Protein AF-A0ABD0MSA4-F1 (afdb_monomer)

Organism: Cirrhinus mrigala (NCBI:txid683832)

Foldseek 3Di:
DQDPVNVVVVVVVVVDDDKDWDWDPDDDDDPPDDDDIDIDIPDDCVVDKDWDWDDDPPGDIDGDDID

Mean predicted aligned error: 6.8 Å

Radius of gyration: 19.78 Å; Cα contacts (8 Å, |Δi|>4): 49; chains: 1; bounding box: 59×39×25 Å

Structure (mmCIF, N/CA/C/O backbone):
data_AF-A0ABD0MSA4-F1
#
_entry.id   AF-A0ABD0MSA4-F1
#
loop_
_atom_site.group_PDB
_atom_site.id
_atom_site.type_symbol
_atom_site.label_atom_id
_atom_site.label_alt_id
_atom_site.label_comp_id
_atom_site.label_asym_id
_atom_site.label_entity_id
_atom_site.label_seq_id
_atom_site.pdbx_PDB_ins_code
_atom_site.Cartn_x
_atom_site.Cartn_y
_atom_site.Cartn_z
_atom_site.occupancy
_atom_site.B_iso_or_equiv
_atom_site.auth_seq_id
_atom_site.auth_comp_id
_atom_site.auth_asym_id
_atom_site.auth_atom_id
_atom_site.pdbx_PDB_model_num
ATOM 1 N N . MET A 1 1 ? 41.941 -17.886 8.327 1.00 70.06 1 MET A N 1
ATOM 2 C CA . MET A 1 1 ? 40.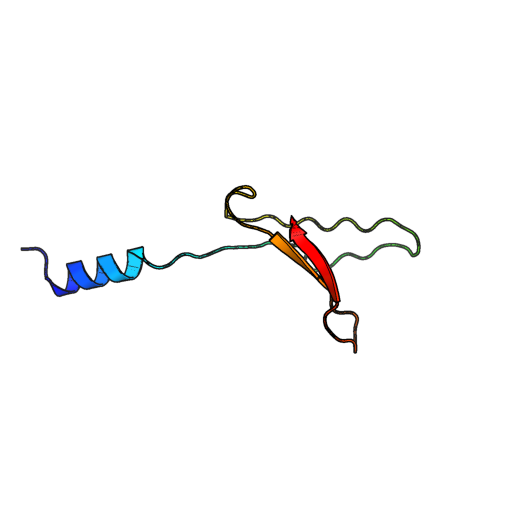878 -18.911 8.235 1.00 70.06 1 MET A CA 1
ATOM 3 C C . MET A 1 1 ? 39.576 -18.238 8.632 1.00 70.06 1 MET A C 1
ATOM 5 O O . MET A 1 1 ? 39.506 -17.726 9.740 1.00 70.06 1 MET A O 1
ATOM 9 N N . ILE A 1 2 ? 38.604 -18.130 7.726 1.00 72.56 2 ILE A N 1
ATOM 10 C CA . ILE A 1 2 ? 37.287 -17.564 8.055 1.00 72.56 2 ILE A CA 1
ATOM 11 C C . ILE A 1 2 ? 36.516 -18.663 8.797 1.00 72.56 2 ILE A C 1
A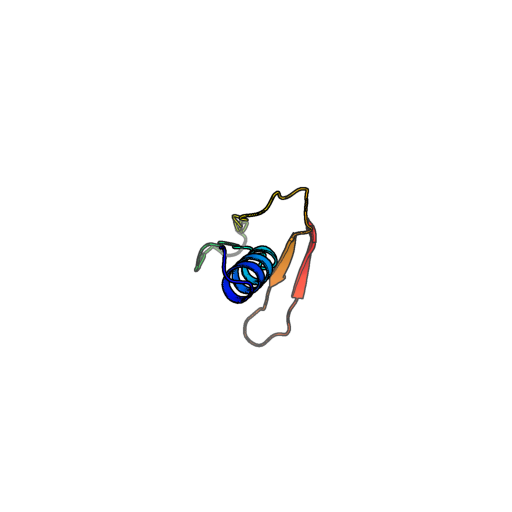TOM 13 O O . ILE A 1 2 ? 36.451 -19.787 8.309 1.00 72.56 2 ILE A O 1
ATOM 17 N N . SER A 1 3 ? 36.018 -18.372 10.000 1.00 90.19 3 SER A N 1
ATOM 18 C CA . SER A 1 3 ? 35.305 -19.354 10.830 1.00 90.19 3 SER A CA 1
ATOM 19 C C . SER A 1 3 ? 34.052 -19.862 10.113 1.00 90.19 3 SER A C 1
ATOM 21 O O . SER A 1 3 ? 33.275 -19.058 9.600 1.00 90.19 3 SER A O 1
ATOM 23 N N . SER A 1 4 ? 33.812 -21.175 10.115 1.00 82.81 4 SER A N 1
ATOM 24 C CA . SER A 1 4 ? 32.595 -21.768 9.539 1.00 82.81 4 SER A CA 1
ATOM 25 C C . SER A 1 4 ? 31.323 -21.181 10.157 1.00 82.81 4 SER A C 1
ATOM 27 O O . SER A 1 4 ? 30.340 -20.966 9.455 1.00 82.81 4 SER A O 1
ATOM 29 N N . SER A 1 5 ? 31.362 -20.832 11.447 1.00 83.31 5 SER A N 1
ATOM 30 C CA . SER A 1 5 ? 30.262 -20.145 12.131 1.00 83.31 5 SER A CA 1
ATOM 31 C C . SER A 1 5 ? 30.022 -18.735 11.582 1.00 83.31 5 SER A C 1
ATOM 33 O O . SER A 1 5 ? 28.877 -18.308 11.483 1.00 83.31 5 SER A O 1
ATOM 35 N N . LEU A 1 6 ? 31.084 -18.022 11.184 1.00 83.75 6 LEU A N 1
ATOM 36 C CA . LEU A 1 6 ? 30.980 -16.701 10.557 1.00 83.75 6 LEU A CA 1
ATOM 37 C C . LEU A 1 6 ? 30.400 -16.807 9.139 1.00 83.75 6 LEU A C 1
ATOM 39 O O . LEU A 1 6 ? 29.560 -15.995 8.769 1.00 83.75 6 LEU A O 1
ATOM 43 N N . VAL A 1 7 ? 30.791 -17.828 8.371 1.00 85.56 7 VAL A N 1
ATOM 44 C CA . VAL A 1 7 ? 30.223 -18.092 7.036 1.00 85.56 7 VAL A CA 1
ATOM 45 C C . VAL A 1 7 ? 28.731 -18.427 7.129 1.00 85.56 7 VAL A C 1
ATOM 47 O O . VAL A 1 7 ? 27.933 -17.870 6.379 1.00 85.56 7 VAL A O 1
ATOM 50 N N . LEU A 1 8 ? 28.342 -19.283 8.080 1.00 81.69 8 LEU A N 1
ATOM 51 C CA . LEU A 1 8 ? 26.939 -19.629 8.326 1.00 81.69 8 LEU A CA 1
ATOM 52 C C . LEU A 1 8 ? 26.114 -18.404 8.746 1.00 81.69 8 LEU A C 1
ATOM 54 O O . LEU A 1 8 ? 25.017 -18.210 8.232 1.00 81.69 8 LEU A O 1
ATOM 58 N N . LEU A 1 9 ? 26.646 -17.545 9.620 1.00 81.19 9 LEU A N 1
ATOM 59 C CA . LEU A 1 9 ? 25.959 -16.322 10.044 1.00 81.19 9 LEU A CA 1
ATOM 60 C C . LEU A 1 9 ? 25.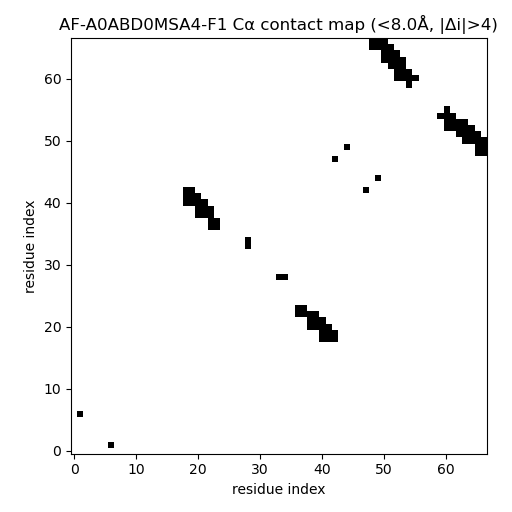725 -15.352 8.875 1.00 81.19 9 LEU A C 1
ATOM 62 O O . LEU A 1 9 ? 24.628 -14.817 8.733 1.00 81.19 9 LEU A O 1
ATOM 66 N N . LEU A 1 10 ? 26.729 -15.153 8.015 1.00 81.75 10 LEU A N 1
ATOM 67 C CA . LEU A 1 10 ? 26.607 -14.291 6.834 1.00 81.75 10 LEU A CA 1
ATOM 68 C C . LEU A 1 10 ? 25.574 -14.831 5.831 1.00 81.75 10 LEU A C 1
ATOM 70 O O . LEU A 1 10 ? 24.798 -14.049 5.288 1.00 81.75 10 LEU A O 1
ATOM 74 N N . ALA A 1 11 ? 25.517 -16.154 5.637 1.00 80.75 11 ALA A N 1
ATOM 75 C CA . ALA A 1 11 ? 24.527 -16.793 4.768 1.00 80.75 11 ALA A CA 1
ATOM 76 C C . ALA A 1 11 ? 23.084 -16.629 5.284 1.00 80.75 11 ALA A C 1
ATOM 78 O O . ALA A 1 11 ? 22.160 -16.447 4.493 1.00 80.75 11 ALA A O 1
ATOM 79 N N . VAL A 1 12 ? 22.886 -16.645 6.607 1.00 77.62 12 VAL A N 1
ATOM 80 C CA . VAL A 1 12 ? 21.567 -16.417 7.222 1.00 77.62 12 VAL A CA 1
ATOM 81 C C . VAL A 1 12 ? 21.133 -14.953 7.091 1.00 77.62 12 VAL A C 1
ATOM 83 O O . VAL A 1 12 ? 19.966 -14.685 6.834 1.00 77.62 12 VAL A O 1
ATOM 86 N N . ILE A 1 13 ? 22.050 -13.988 7.209 1.00 76.88 13 ILE A N 1
ATOM 87 C CA . ILE A 1 13 ? 21.707 -12.561 7.060 1.00 76.88 13 ILE A CA 1
ATOM 88 C C . ILE A 1 13 ? 21.281 -12.239 5.618 1.00 76.88 13 ILE A C 1
ATOM 90 O O . ILE A 1 13 ? 20.391 -11.418 5.412 1.00 76.88 13 ILE A O 1
ATOM 94 N N . SER A 1 14 ? 21.861 -12.910 4.617 1.00 76.94 14 SER A N 1
ATOM 95 C CA . SER A 1 14 ? 21.538 -12.666 3.205 1.00 76.94 14 SER A CA 1
ATOM 96 C C . SER A 1 14 ? 20.148 -13.133 2.752 1.00 76.94 14 SER A C 1
ATOM 98 O O . SER A 1 14 ? 19.768 -12.818 1.630 1.00 76.94 14 SER A O 1
ATOM 100 N N . CYS A 1 15 ? 19.392 -13.875 3.572 1.00 77.50 15 CYS A N 1
ATOM 101 C CA . CYS A 1 15 ? 18.044 -14.342 3.213 1.00 77.50 15 CYS A CA 1
ATOM 102 C C . CYS A 1 15 ? 16.907 -13.498 3.815 1.00 77.50 15 CYS A C 1
ATOM 104 O O . CYS A 1 15 ? 15.749 -13.912 3.768 1.00 77.50 15 CYS A O 1
ATOM 106 N N . ILE A 1 16 ? 17.228 -12.368 4.446 1.00 80.00 16 ILE A N 1
ATOM 107 C CA . ILE A 1 16 ? 16.239 -11.484 5.063 1.00 80.00 16 ILE A CA 1
ATOM 108 C C . ILE A 1 16 ? 15.881 -10.387 4.060 1.00 80.00 16 ILE A C 1
ATOM 110 O O . ILE A 1 16 ? 16.669 -9.471 3.837 1.00 80.00 16 ILE A O 1
ATOM 114 N N . ASP A 1 17 ? 14.674 -10.465 3.504 1.00 81.50 17 ASP A N 1
ATOM 115 C CA . ASP A 1 17 ? 14.063 -9.382 2.735 1.00 81.50 17 ASP A CA 1
ATOM 116 C C . ASP A 1 17 ? 13.113 -8.585 3.637 1.00 81.50 17 ASP A C 1
ATOM 118 O O . ASP A 1 17 ? 12.254 -9.154 4.317 1.00 81.50 17 ASP A O 1
ATOM 122 N N . SER A 1 18 ? 13.254 -7.258 3.648 1.00 89.19 18 SER A N 1
ATOM 123 C CA . SER A 1 18 ? 12.332 -6.351 4.334 1.00 89.19 18 SER A CA 1
ATOM 124 C C . SER A 1 18 ? 11.731 -5.346 3.356 1.00 89.19 18 SER A C 1
ATOM 126 O O . SER A 1 18 ? 12.416 -4.803 2.488 1.00 89.19 18 SER A O 1
ATOM 128 N N . TYR A 1 19 ? 10.432 -5.086 3.514 1.00 91.69 19 TYR A N 1
ATOM 129 C CA . TY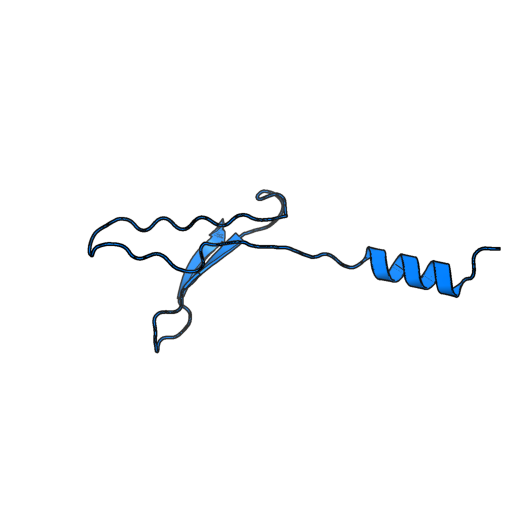R A 1 19 ? 9.704 -4.102 2.724 1.00 91.69 19 TYR A CA 1
ATOM 130 C C . TYR A 1 19 ? 9.043 -3.085 3.640 1.00 91.69 19 TYR A C 1
ATOM 132 O O . TYR A 1 19 ? 8.204 -3.420 4.469 1.00 91.69 19 TYR A O 1
ATOM 140 N N . GLU A 1 20 ? 9.384 -1.828 3.420 1.00 95.56 20 GLU A N 1
ATOM 141 C CA . GLU A 1 20 ? 8.735 -0.678 4.030 1.00 95.56 20 GLU A CA 1
ATOM 142 C C . GLU A 1 20 ? 7.649 -0.113 3.112 1.00 95.56 20 GLU A C 1
ATOM 144 O O . GLU A 1 20 ? 7.882 0.086 1.908 1.00 95.56 20 GLU A O 1
ATOM 149 N N . LEU A 1 21 ? 6.482 0.157 3.703 1.00 96.31 21 LEU A N 1
ATOM 150 C CA . LEU A 1 21 ? 5.366 0.889 3.112 1.00 96.31 21 LEU A CA 1
ATOM 151 C C . LEU A 1 21 ? 5.032 2.064 4.033 1.00 96.31 21 LEU A C 1
ATOM 153 O O . LEU A 1 21 ? 4.666 1.869 5.189 1.00 96.31 21 LEU A O 1
ATOM 157 N N . THR A 1 22 ? 5.137 3.288 3.527 1.00 97.94 22 THR A N 1
ATOM 158 C CA . THR A 1 22 ? 4.877 4.503 4.309 1.00 97.94 22 THR A CA 1
ATOM 159 C C . THR A 1 22 ? 3.657 5.231 3.766 1.00 97.94 22 THR A C 1
ATOM 161 O O . THR A 1 22 ? 3.610 5.574 2.582 1.00 97.94 22 THR A O 1
ATOM 164 N N . GLN A 1 23 ? 2.691 5.499 4.641 1.00 98.12 23 GLN A N 1
ATOM 165 C CA . GLN A 1 23 ? 1.495 6.297 4.371 1.00 98.12 23 GLN A CA 1
ATOM 166 C C . GLN A 1 23 ? 1.410 7.459 5.375 1.00 98.12 23 GLN A C 1
ATOM 168 O O . GLN A 1 23 ? 2.075 7.416 6.410 1.00 98.12 23 GLN A O 1
ATOM 173 N N . PRO A 1 24 ? 0.621 8.510 5.102 1.00 97.81 24 PRO A N 1
ATOM 174 C CA . PRO A 1 24 ? 0.304 9.510 6.114 1.00 97.81 24 PRO A CA 1
ATOM 175 C C . PRO A 1 24 ? -0.414 8.871 7.309 1.00 97.81 24 PRO A C 1
ATOM 177 O O . PRO A 1 24 ? -1.339 8.088 7.116 1.00 97.81 24 PRO A O 1
ATOM 180 N N . GLU A 1 25 ? -0.041 9.264 8.526 1.00 96.94 25 GLU A N 1
ATOM 181 C CA . GLU A 1 25 ? -0.650 8.769 9.774 1.00 96.94 25 GLU A CA 1
ATOM 182 C C . GLU A 1 25 ? -2.163 9.027 9.843 1.00 96.94 25 GLU A C 1
ATOM 184 O O . GLU A 1 25 ? -2.938 8.214 10.338 1.00 96.94 25 GLU A O 1
ATOM 189 N N . SER A 1 26 ? -2.601 10.188 9.353 1.00 96.06 26 SER A N 1
ATOM 190 C CA . SER A 1 26 ? -4.009 10.562 9.318 1.00 96.06 26 SER A CA 1
ATOM 191 C C . SER A 1 26 ? -4.258 11.626 8.259 1.00 96.06 26 SER A C 1
ATOM 193 O O . SER A 1 26 ? -3.416 12.491 8.007 1.00 96.06 26 SER A O 1
ATOM 195 N N . LEU A 1 27 ? -5.442 11.572 7.652 1.00 96.00 27 LEU A N 1
ATOM 196 C CA . LEU A 1 27 ? -5.943 12.570 6.719 1.00 96.00 27 LEU A CA 1
ATOM 197 C C . LEU A 1 27 ? -7.368 12.937 7.126 1.00 96.00 27 LEU A C 1
ATOM 199 O O . LEU A 1 27 ? -8.212 12.069 7.332 1.00 96.00 27 LEU A O 1
ATOM 203 N N . THR A 1 28 ? -7.645 14.235 7.216 1.00 96.31 28 THR A N 1
ATOM 204 C CA . THR A 1 28 ? -9.002 14.754 7.414 1.00 96.31 28 THR A CA 1
ATOM 205 C C . THR A 1 28 ? -9.447 15.442 6.135 1.00 96.31 28 THR A C 1
ATOM 207 O O . THR A 1 28 ? -8.782 16.358 5.654 1.00 96.31 28 THR A O 1
ATOM 210 N N . VAL A 1 29 ? -10.576 15.003 5.585 1.00 95.81 29 VAL A N 1
ATOM 211 C CA . VAL A 1 29 ? -11.170 15.561 4.365 1.00 95.81 29 VAL A CA 1
ATOM 212 C C . VAL A 1 29 ? -12.603 16.001 4.633 1.00 95.81 29 VAL A C 1
ATOM 214 O O . VAL A 1 29 ? -13.242 15.542 5.580 1.00 95.81 29 VAL A O 1
ATOM 217 N N . ARG A 1 30 ? -13.113 16.917 3.807 1.00 97.25 30 ARG A N 1
ATOM 218 C CA . ARG A 1 30 ? -14.528 17.300 3.855 1.00 97.25 30 ARG A CA 1
ATOM 219 C C . ARG A 1 30 ? -15.394 16.157 3.313 1.00 97.25 30 ARG A C 1
ATOM 221 O O . ARG A 1 30 ? -14.926 15.427 2.437 1.00 97.25 30 ARG A O 1
ATOM 228 N N . PRO A 1 31 ? -16.650 16.031 3.775 1.00 96.25 31 PRO A N 1
ATOM 229 C CA . PRO A 1 31 ? -17.641 15.212 3.086 1.00 96.25 31 PRO A CA 1
ATOM 230 C C . PRO A 1 31 ? -17.678 15.569 1.593 1.00 96.25 31 PRO A C 1
ATOM 232 O O . PRO A 1 31 ? -17.504 16.734 1.236 1.00 96.25 31 PRO A O 1
ATOM 235 N N . ASP A 1 32 ? -17.832 14.557 0.742 1.00 95.44 32 ASP A N 1
ATOM 236 C CA . ASP A 1 32 ? -17.895 14.660 -0.726 1.00 95.44 32 ASP A CA 1
ATOM 237 C C . ASP A 1 32 ? -16.617 15.143 -1.437 1.00 95.44 32 ASP A C 1
ATOM 239 O O . ASP A 1 32 ? -16.593 15.268 -2.662 1.00 95.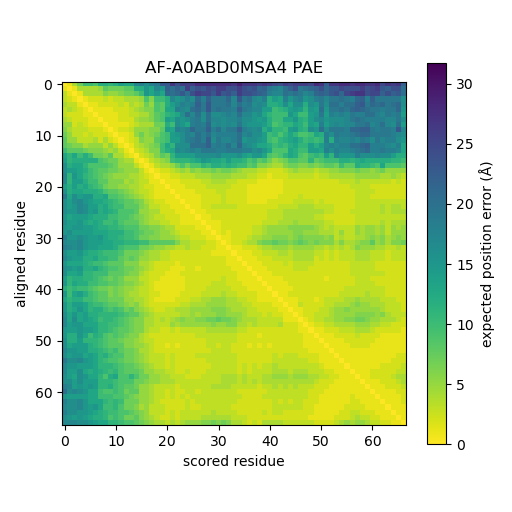44 32 ASP A O 1
ATOM 243 N N . ALA A 1 33 ? -15.521 15.366 -0.706 1.00 95.94 33 ALA A N 1
ATOM 244 C CA . ALA A 1 33 ? -14.216 15.603 -1.309 1.00 95.94 33 ALA A CA 1
ATOM 245 C C . ALA A 1 33 ? -13.523 14.282 -1.683 1.00 95.94 33 ALA A C 1
ATOM 247 O O . ALA A 1 33 ? -13.640 13.273 -0.985 1.00 95.94 33 ALA A O 1
ATOM 248 N N . THR A 1 34 ? -12.731 14.302 -2.757 1.00 96.19 34 THR A N 1
ATOM 249 C CA . THR A 1 34 ? -11.873 13.170 -3.125 1.00 96.19 34 THR A CA 1
ATOM 250 C C . THR A 1 34 ? -10.775 12.970 -2.082 1.00 96.19 34 THR A C 1
ATOM 252 O O . THR A 1 34 ? -10.030 13.899 -1.765 1.00 96.19 34 THR A O 1
ATOM 255 N N . LEU A 1 35 ? -10.643 11.740 -1.583 1.00 94.81 35 LEU A N 1
ATOM 256 C CA . LEU A 1 35 ? -9.535 11.317 -0.731 1.00 94.81 35 LEU A CA 1
ATOM 257 C C . LEU A 1 35 ? -8.423 10.702 -1.588 1.00 94.81 35 LEU A C 1
ATOM 259 O O . LEU A 1 35 ? -8.647 9.701 -2.265 1.00 94.81 35 LEU A O 1
ATOM 263 N N . THR A 1 36 ? -7.217 11.258 -1.495 1.00 95.88 36 THR A N 1
ATOM 264 C CA .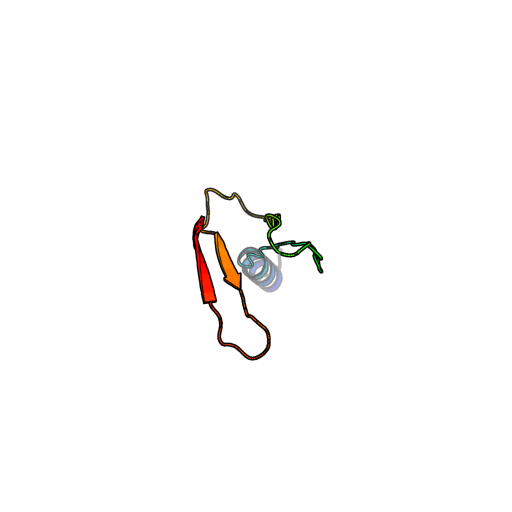 THR A 1 36 ? -6.005 10.691 -2.100 1.00 95.88 36 THR A CA 1
ATOM 265 C C . THR A 1 36 ? -5.066 10.230 -0.992 1.00 95.88 36 THR A C 1
ATOM 267 O O . THR A 1 36 ? -4.670 11.033 -0.149 1.00 95.88 36 THR A O 1
ATOM 270 N N . ILE A 1 37 ? -4.703 8.945 -0.992 1.00 96.06 37 ILE A N 1
ATOM 271 C CA . ILE A 1 37 ? -3.735 8.367 -0.051 1.00 96.06 37 ILE A CA 1
ATOM 272 C C . ILE A 1 37 ? -2.470 8.013 -0.826 1.00 96.06 37 ILE A C 1
ATOM 274 O O . ILE A 1 37 ? -2.523 7.251 -1.789 1.00 96.06 37 ILE A O 1
ATOM 278 N N . ASN A 1 38 ? -1.327 8.527 -0.380 1.00 95.75 38 ASN A N 1
ATOM 279 C CA . ASN A 1 38 ? -0.036 8.198 -0.975 1.00 95.75 38 ASN A CA 1
ATOM 280 C C . ASN A 1 38 ? 0.614 7.061 -0.182 1.00 95.75 38 ASN A C 1
ATOM 282 O O . ASN A 1 38 ? 0.701 7.140 1.040 1.00 95.75 38 ASN A O 1
ATOM 286 N N . CYS A 1 39 ? 1.099 6.032 -0.876 1.00 95.62 39 CYS A N 1
ATOM 287 C CA . CYS A 1 39 ? 1.918 4.974 -0.291 1.00 95.62 39 CYS A CA 1
ATOM 288 C C . CYS A 1 39 ? 3.293 4.987 -0.960 1.00 95.62 39 CYS A C 1
ATOM 290 O O . CYS A 1 39 ? 3.400 4.782 -2.170 1.00 95.62 39 CYS A O 1
ATOM 292 N N . LYS A 1 40 ? 4.344 5.260 -0.183 1.00 96.69 40 LYS A N 1
ATOM 293 C CA . LYS A 1 40 ? 5.726 5.091 -0.636 1.00 96.69 40 LYS A CA 1
ATOM 294 C C . LYS A 1 40 ? 6.166 3.674 -0.306 1.00 96.69 40 LYS A C 1
ATOM 296 O O . LYS A 1 40 ? 6.150 3.291 0.859 1.00 96.69 40 LYS A O 1
ATOM 301 N N . VAL A 1 41 ? 6.599 2.940 -1.320 1.00 96.25 41 VAL A N 1
ATOM 302 C CA . VAL A 1 41 ? 7.143 1.590 -1.172 1.00 96.25 41 VAL A CA 1
ATOM 303 C C . VAL A 1 41 ? 8.667 1.613 -1.295 1.00 96.25 41 VAL A C 1
ATOM 305 O O . VAL A 1 41 ? 9.234 2.478 -1.965 1.00 96.25 41 VAL A O 1
ATOM 308 N N . SER A 1 42 ? 9.335 0.678 -0.625 1.00 95.56 42 SER A N 1
ATOM 309 C CA . SER A 1 42 ? 10.796 0.480 -0.703 1.00 95.56 42 SER A CA 1
ATOM 310 C C . SER A 1 42 ? 11.238 -0.469 -1.825 1.00 95.56 42 SER A C 1
ATOM 312 O O . SER A 1 42 ? 12.415 -0.487 -2.176 1.00 95.56 42 SER A O 1
ATOM 314 N N . TYR A 1 43 ? 10.304 -1.229 -2.403 1.00 93.25 43 TYR A N 1
ATOM 315 C CA . TYR A 1 43 ? 10.533 -2.132 -3.533 1.00 93.25 43 TYR A CA 1
ATOM 316 C C . TYR A 1 43 ? 10.176 -1.477 -4.877 1.00 93.25 43 TYR A C 1
ATOM 318 O O . TYR A 1 43 ? 9.611 -0.384 -4.931 1.00 93.25 43 TYR A O 1
ATOM 326 N N . SER A 1 44 ? 10.494 -2.150 -5.987 1.00 92.81 44 SER A N 1
ATOM 327 C CA . SER A 1 44 ? 10.049 -1.708 -7.312 1.00 92.81 44 SER A CA 1
ATOM 328 C C . SER A 1 44 ? 8.564 -2.008 -7.485 1.00 92.81 44 SER A C 1
ATOM 330 O O . SER A 1 44 ? 8.167 -3.164 -7.443 1.00 92.81 44 SER A O 1
ATOM 332 N N . VAL A 1 45 ? 7.731 -1.005 -7.757 1.00 91.06 45 VAL A N 1
ATOM 333 C CA . VAL A 1 45 ? 6.273 -1.196 -7.932 1.00 91.06 45 VAL A CA 1
ATOM 334 C C . VAL A 1 45 ? 5.939 -2.236 -9.016 1.00 91.06 45 VAL A C 1
ATOM 336 O O . VAL A 1 45 ? 4.900 -2.875 -8.968 1.00 91.06 45 VAL A O 1
ATOM 339 N N . THR A 1 46 ? 6.834 -2.458 -9.980 1.00 91.06 46 THR A N 1
ATOM 340 C CA . THR A 1 46 ? 6.672 -3.477 -11.028 1.00 91.06 46 THR A CA 1
ATOM 341 C C . THR A 1 46 ? 7.083 -4.893 -10.618 1.00 91.06 46 THR A C 1
ATOM 343 O O . THR A 1 46 ? 6.786 -5.833 -11.352 1.00 91.06 46 THR A O 1
ATOM 346 N N . SER A 1 47 ? 7.792 -5.073 -9.498 1.00 91.19 47 SER A N 1
ATOM 347 C CA . SER A 1 47 ? 8.267 -6.391 -9.053 1.00 91.19 47 SER A CA 1
ATOM 348 C C . SER A 1 47 ? 7.259 -7.137 -8.184 1.00 91.19 47 SER A C 1
ATOM 350 O O . SER A 1 47 ? 7.396 -8.346 -8.020 1.00 91.19 47 SER A O 1
ATOM 352 N N . SER A 1 48 ? 6.276 -6.430 -7.620 1.00 89.25 48 SER A N 1
ATOM 353 C CA . SER A 1 48 ? 5.350 -6.974 -6.626 1.00 89.25 48 SER A CA 1
ATOM 354 C C . SER A 1 48 ? 3.995 -6.274 -6.703 1.00 89.25 48 SER A C 1
ATOM 356 O O . SER A 1 48 ? 3.939 -5.064 -6.903 1.00 89.25 48 SER A O 1
ATOM 358 N N . SER A 1 49 ? 2.909 -7.016 -6.479 1.00 93.00 49 SER A N 1
ATOM 359 C CA . SER A 1 49 ? 1.567 -6.433 -6.385 1.00 93.00 49 SER A CA 1
ATOM 360 C C . SER A 1 49 ? 1.358 -5.708 -5.054 1.00 93.00 49 SER A C 1
ATOM 362 O O . SER A 1 49 ? 1.716 -6.227 -3.993 1.00 93.00 49 SER A O 1
ATOM 364 N N . THR A 1 50 ? 0.729 -4.535 -5.097 1.00 95.12 50 THR A N 1
ATOM 365 C CA . THR A 1 50 ? 0.412 -3.720 -3.914 1.00 95.12 50 THR A CA 1
ATOM 366 C C . THR A 1 50 ? -1.091 -3.707 -3.666 1.00 95.12 50 THR A C 1
ATOM 368 O O . THR A 1 50 ? -1.858 -3.167 -4.461 1.00 95.12 50 THR A O 1
ATOM 371 N N . ALA A 1 51 ? -1.529 -4.276 -2.546 1.00 95.81 51 ALA A N 1
ATOM 372 C CA . ALA A 1 51 ? -2.935 -4.290 -2.158 1.00 95.81 51 ALA A CA 1
ATOM 373 C C . ALA A 1 51 ? -3.347 -3.033 -1.379 1.00 95.81 51 ALA A C 1
ATOM 375 O O . ALA A 1 51 ? -2.613 -2.556 -0.515 1.00 95.81 51 ALA A O 1
ATOM 376 N N . TRP A 1 52 ? -4.568 -2.561 -1.621 1.00 97.19 52 TRP A N 1
ATOM 377 C CA . TRP A 1 52 ? -5.231 -1.520 -0.840 1.00 97.19 52 TRP A CA 1
ATOM 378 C C . TRP A 1 52 ? -6.427 -2.114 -0.099 1.00 97.19 52 TRP A C 1
ATOM 380 O O . TRP A 1 52 ? -7.330 -2.696 -0.704 1.00 97.19 52 TRP A O 1
ATOM 390 N N . ILE A 1 53 ? -6.432 -1.959 1.222 1.00 97.56 53 ILE A N 1
ATOM 391 C CA . ILE A 1 53 ? -7.451 -2.489 2.132 1.00 97.56 53 ILE A CA 1
ATOM 392 C C . ILE A 1 53 ? -7.809 -1.375 3.113 1.00 97.56 53 ILE A C 1
ATOM 394 O O . ILE A 1 53 ? -6.936 -0.612 3.529 1.00 97.56 53 ILE A O 1
ATOM 398 N N . ARG A 1 54 ? -9.083 -1.272 3.497 1.00 96.88 54 ARG A N 1
ATOM 399 C CA . ARG A 1 54 ? -9.522 -0.374 4.575 1.00 96.88 54 ARG A CA 1
ATOM 400 C C . ARG A 1 54 ? -10.289 -1.129 5.644 1.00 96.88 54 ARG A C 1
ATOM 402 O O . ARG A 1 54 ? -10.907 -2.153 5.373 1.00 96.88 54 ARG A O 1
ATOM 409 N N . GLN A 1 55 ? -10.314 -0.561 6.840 1.00 98.06 55 GLN A N 1
ATOM 410 C CA . GLN A 1 55 ? -11.169 -1.020 7.922 1.00 98.06 55 GLN A CA 1
ATOM 411 C C . GLN A 1 55 ? -11.951 0.161 8.494 1.00 98.06 55 GLN A C 1
ATOM 413 O O . GLN A 1 55 ? -11.390 0.971 9.233 1.00 98.06 55 GLN A O 1
ATOM 418 N N . PRO A 1 56 ? -13.243 0.302 8.166 1.00 96.75 56 PRO A N 1
ATOM 419 C CA . 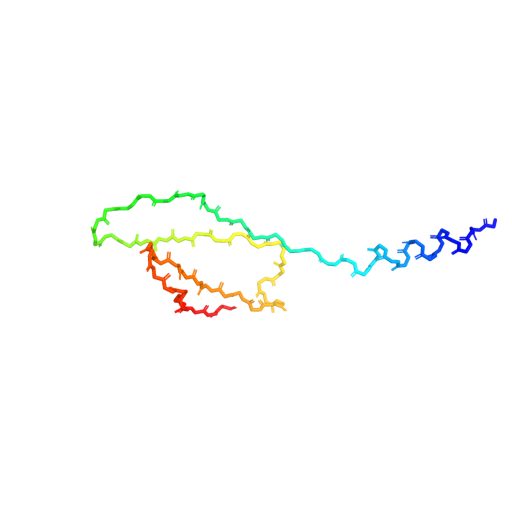PRO A 1 56 ? -14.083 1.268 8.856 1.00 96.75 56 PRO A CA 1
ATOM 420 C C . PRO A 1 56 ? -14.218 0.904 10.344 1.00 96.75 56 PRO A C 1
ATOM 422 O O . PRO A 1 56 ? -14.242 -0.275 10.702 1.00 96.75 56 PRO A O 1
ATOM 425 N N . ALA A 1 57 ? -14.346 1.909 11.215 1.00 97.44 57 ALA A N 1
ATOM 426 C CA . ALA A 1 57 ? -14.493 1.689 12.654 1.00 97.44 57 ALA A CA 1
ATOM 427 C C . ALA A 1 57 ? -15.664 0.733 12.960 1.00 97.44 57 ALA A C 1
ATOM 429 O O . ALA A 1 57 ? -16.788 0.942 12.501 1.00 97.44 57 ALA A O 1
ATOM 430 N N . GLY A 1 58 ? -15.388 -0.333 13.718 1.00 98.25 58 GLY A N 1
ATOM 431 C CA . GLY A 1 58 ? -16.376 -1.353 14.084 1.00 98.25 58 GLY A CA 1
ATOM 432 C C . GLY A 1 58 ? -16.793 -2.306 12.955 1.00 98.25 58 GLY A C 1
ATOM 433 O O . GLY A 1 58 ? -17.744 -3.063 13.142 1.00 98.25 58 GLY A O 1
ATOM 434 N N . LYS A 1 59 ? -16.121 -2.289 11.794 1.00 98.12 59 LYS A N 1
ATOM 435 C CA . LYS A 1 59 ? -16.409 -3.182 10.659 1.00 98.12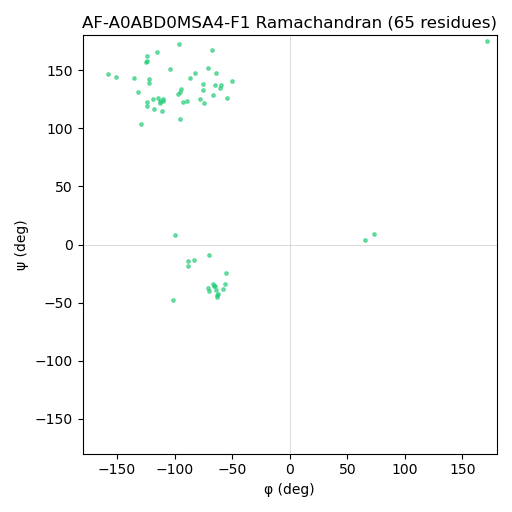 59 LYS A CA 1
ATOM 436 C C . LYS A 1 59 ? -15.249 -4.134 10.351 1.00 98.12 59 LYS A C 1
ATOM 438 O O . LYS A 1 59 ? -14.124 -3.971 10.828 1.00 98.12 59 LYS A O 1
ATOM 443 N N . ALA A 1 60 ? -15.554 -5.154 9.549 1.00 97.81 60 ALA A N 1
ATOM 444 C CA . ALA A 1 60 ? -14.559 -6.048 8.969 1.00 97.81 60 ALA A CA 1
ATOM 445 C C . ALA A 1 60 ? -13.673 -5.313 7.945 1.00 97.81 60 ALA A C 1
ATOM 447 O O . ALA A 1 60 ? -13.980 -4.198 7.520 1.00 97.81 60 ALA A O 1
ATOM 448 N N . LEU A 1 61 ? -12.571 -5.957 7.554 1.00 98.25 61 LEU A N 1
ATOM 449 C CA . LEU A 1 61 ? -11.703 -5.478 6.481 1.00 98.25 61 LEU A CA 1
ATOM 450 C C . LEU A 1 61 ? -12.448 -5.484 5.141 1.00 98.25 61 LEU A C 1
ATOM 452 O O . LEU A 1 61 ? -13.141 -6.444 4.805 1.00 98.25 61 LEU A O 1
ATOM 456 N N . GLU A 1 62 ? -12.261 -4.422 4.366 1.00 98.31 62 GLU A N 1
ATOM 457 C CA . GLU A 1 62 ? -12.822 -4.246 3.030 1.00 98.31 62 GLU A CA 1
ATOM 458 C C . GLU A 1 62 ? -11.680 -4.103 2.015 1.00 98.31 62 GLU A C 1
ATOM 460 O O . GLU A 1 62 ? -10.813 -3.235 2.153 1.00 98.31 62 GLU A O 1
ATOM 465 N N . TRP A 1 63 ? -11.681 -4.950 0.985 1.00 97.75 63 TRP A N 1
ATOM 466 C CA . TRP A 1 63 ? -10.725 -4.876 -0.121 1.00 97.75 63 TRP A CA 1
ATOM 467 C C . TRP A 1 63 ? -11.070 -3.720 -1.068 1.00 97.75 63 TRP A C 1
ATOM 469 O O . TRP A 1 63 ? -12.225 -3.585 -1.471 1.00 97.75 63 TRP A O 1
ATOM 479 N N . ILE A 1 64 ? -10.076 -2.911 -1.446 1.00 97.12 64 ILE A N 1
ATOM 480 C CA . ILE A 1 64 ? -10.240 -1.799 -2.398 1.00 97.12 64 ILE A CA 1
ATOM 481 C C . ILE A 1 64 ? -9.722 -2.201 -3.781 1.00 97.12 64 ILE A C 1
ATOM 483 O O . ILE A 1 64 ? -10.410 -1.994 -4.778 1.00 97.12 64 ILE A O 1
ATOM 487 N N . GLY A 1 65 ? -8.523 -2.783 -3.857 1.00 97.25 65 GLY A N 1
ATOM 488 C CA . GLY A 1 65 ? -7.905 -3.142 -5.132 1.00 97.25 65 GLY A CA 1
ATOM 489 C C . GLY A 1 65 ? -6.460 -3.607 -4.997 1.00 97.25 65 GLY A C 1
ATOM 490 O O . GLY A 1 65 ? -5.880 -3.557 -3.914 1.00 97.25 65 GLY A O 1
ATOM 491 N N . VAL 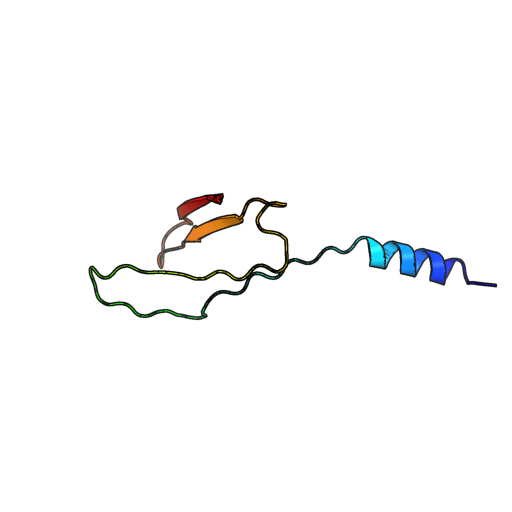A 1 66 ? -5.888 -4.042 -6.118 1.00 95.56 66 VAL A N 1
ATOM 492 C CA . VAL A 1 66 ? -4.459 -4.336 -6.260 1.00 95.56 66 VAL A CA 1
ATOM 493 C C . VAL A 1 66 ? -3.897 -3.487 -7.393 1.00 95.56 66 VAL A C 1
ATOM 495 O O . VAL A 1 66 ? -4.589 -3.267 -8.390 1.00 95.56 66 VAL A O 1
ATOM 498 N N . ILE A 1 67 ? -2.671 -3.010 -7.217 1.00 91.94 67 ILE A N 1
ATOM 499 C CA . ILE A 1 67 ? -1.864 -2.353 -8.248 1.00 91.94 67 ILE A CA 1
ATOM 500 C C . ILE A 1 67 ? -0.700 -3.273 -8.596 1.00 91.94 67 ILE A C 1
ATOM 502 O O . ILE A 1 67 ? -0.172 -3.912 -7.653 1.00 91.94 67 ILE A O 1
#

pLDDT: mean 91.74, std 7.38, range [70.06, 98.31]

InterPro domains:
  IPR013783 Immunoglobulin-like fold [G3DSA:2.60.40.10] (13-67)
  IPR036179 Immunoglobulin-like domain superfamily [SSF48726] (21-66)

Secondary structure (DSSP, 8-state):
---HHHHHHHHHHTT-----EE--S-----TTSPP----EESS-TTTS--EEEE--TTS--EEEEE-

Solvent-accessible surface area (backbone atoms only — not comparable to full-atom values): 4716 Å² total; per-residue (Å²): 134,84,51,68,70,56,54,52,51,55,58,59,59,73,72,68,84,85,80,55,73,48,61,76,94,73,87,87,78,61,88,96,54,91,86,84,85,64,72,50,64,72,65,61,73,89,80,49,80,49,75,43,72,47,64,56,90,98,52,69,81,43,85,73,50,75,84

Sequence (67 aa):
MISSSLVLLLAVISCIDSYELTQPESLTVRPDATLTINCKVSYSVTSSSTAWIRQPAGKALEWIGVI